Protein AF-A0A1I0HNB6-F1 (afdb_monomer_lite)

Structure (mmCIF, N/CA/C/O backbone):
data_AF-A0A1I0HNB6-F1
#
_entry.id   AF-A0A1I0HNB6-F1
#
loop_
_atom_site.group_PDB
_atom_site.id
_atom_site.type_symbol
_atom_site.label_atom_id
_atom_site.label_alt_id
_atom_site.label_comp_id
_atom_site.label_asym_id
_atom_site.label_entity_id
_atom_site.label_seq_id
_atom_site.pdbx_PDB_ins_code
_atom_site.Cartn_x
_atom_site.Cartn_y
_atom_site.Cartn_z
_atom_site.occupancy
_atom_site.B_iso_or_equiv
_atom_site.auth_seq_id
_atom_site.auth_comp_id
_atom_site.auth_asym_id
_atom_site.auth_atom_id
_atom_site.pdbx_PDB_model_num
ATOM 1 N N . MET A 1 1 ? 9.302 -12.073 -3.931 1.00 91.81 1 MET A N 1
ATOM 2 C CA . MET A 1 1 ? 8.240 -12.560 -3.022 1.00 91.81 1 MET A CA 1
ATOM 3 C C . MET A 1 1 ? 7.266 -13.411 -3.817 1.00 91.81 1 MET A C 1
ATOM 5 O O . MET A 1 1 ? 6.892 -13.014 -4.915 1.00 91.81 1 MET A O 1
ATOM 9 N N . THR A 1 2 ? 6.883 -14.575 -3.303 1.00 96.31 2 THR A N 1
ATOM 10 C CA . THR A 1 2 ? 5.870 -15.445 -3.921 1.00 96.31 2 THR A CA 1
ATOM 11 C C . THR A 1 2 ? 4.455 -15.055 -3.489 1.00 96.31 2 THR A C 1
ATOM 13 O O . THR A 1 2 ? 4.266 -14.273 -2.555 1.00 96.31 2 THR A O 1
ATOM 16 N N . ALA A 1 3 ? 3.440 -15.621 -4.149 1.00 96.50 3 ALA A N 1
ATOM 17 C CA . ALA A 1 3 ? 2.047 -15.418 -3.758 1.00 96.50 3 ALA A CA 1
ATOM 18 C C . ALA A 1 3 ? 1.765 -15.911 -2.329 1.00 96.50 3 ALA A C 1
ATOM 20 O O . ALA A 1 3 ? 1.105 -15.209 -1.570 1.00 96.50 3 ALA A O 1
ATOM 21 N N . ASP A 1 4 ? 2.291 -17.079 -1.950 1.00 97.94 4 ASP A N 1
ATOM 22 C CA . ASP A 1 4 ? 2.086 -17.652 -0.615 1.00 97.94 4 ASP A CA 1
ATOM 23 C C . ASP A 1 4 ? 2.706 -16.770 0.479 1.00 97.94 4 A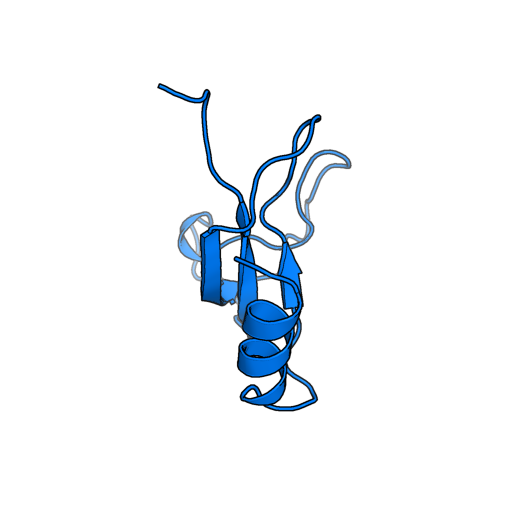SP A C 1
ATOM 25 O O . ASP A 1 4 ? 2.035 -16.402 1.443 1.00 97.94 4 ASP A O 1
ATOM 29 N N . GLU A 1 5 ? 3.945 -16.311 0.266 1.00 97.31 5 GLU A N 1
ATOM 30 C CA . GLU A 1 5 ? 4.621 -15.375 1.171 1.00 97.31 5 GLU A CA 1
ATOM 31 C C . GLU A 1 5 ? 3.855 -14.054 1.313 1.00 97.31 5 GLU A C 1
ATOM 33 O O . GLU A 1 5 ? 3.685 -13.553 2.427 1.00 97.31 5 GLU A O 1
ATOM 38 N N . LEU A 1 6 ? 3.380 -13.483 0.200 1.00 96.62 6 LEU A N 1
ATOM 39 C CA . LEU A 1 6 ? 2.616 -12.237 0.219 1.00 96.62 6 LEU A CA 1
ATOM 40 C C . LEU A 1 6 ? 1.288 -12.418 0.961 1.00 96.62 6 LEU A C 1
ATOM 42 O O . LEU A 1 6 ? 0.955 -11.612 1.827 1.00 96.62 6 LEU A O 1
ATOM 46 N N . ILE A 1 7 ? 0.549 -13.490 0.669 1.00 96.81 7 ILE A N 1
ATOM 47 C CA . ILE A 1 7 ? -0.727 -13.797 1.323 1.00 96.81 7 ILE A CA 1
ATOM 48 C C . ILE A 1 7 ? -0.526 -14.012 2.824 1.00 96.81 7 ILE A C 1
ATOM 50 O O . ILE A 1 7 ? -1.306 -13.485 3.616 1.00 96.81 7 ILE A O 1
ATOM 54 N N . ALA A 1 8 ? 0.507 -14.750 3.232 1.00 97.50 8 ALA A N 1
ATOM 55 C CA . ALA A 1 8 ? 0.813 -14.968 4.642 1.00 97.50 8 ALA A CA 1
ATOM 56 C C . ALA A 1 8 ? 1.076 -13.644 5.375 1.00 97.50 8 ALA A C 1
ATOM 58 O O . ALA A 1 8 ? 0.546 -13.430 6.465 1.00 97.50 8 ALA A O 1
ATOM 59 N N . ARG A 1 9 ? 1.826 -12.722 4.755 1.00 96.81 9 ARG A N 1
ATOM 60 C CA . ARG A 1 9 ? 2.078 -11.391 5.327 1.00 96.81 9 ARG A CA 1
ATOM 61 C C . ARG A 1 9 ? 0.818 -10.528 5.377 1.00 96.81 9 ARG A C 1
ATOM 63 O O . ARG A 1 9 ? 0.585 -9.878 6.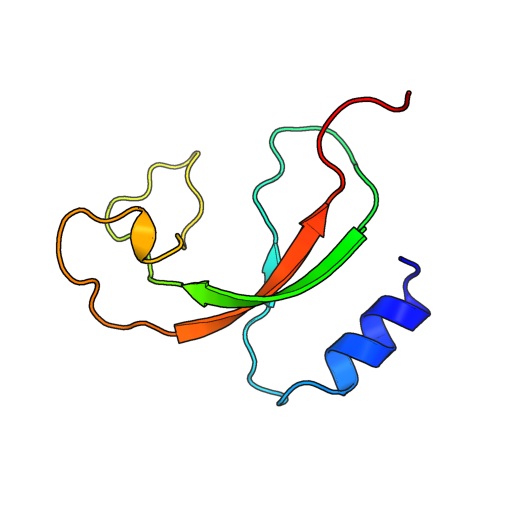388 1.00 96.81 9 ARG A O 1
ATOM 70 N N . LEU A 1 10 ? -0.013 -10.550 4.334 1.00 96.19 10 LEU A N 1
ATOM 71 C CA . LEU A 1 10 ? -1.284 -9.816 4.306 1.00 96.19 10 LEU A CA 1
ATOM 72 C C . LEU A 1 10 ? -2.262 -10.329 5.371 1.00 96.19 10 LEU A C 1
ATOM 74 O O . LEU A 1 10 ? -2.913 -9.532 6.034 1.00 96.19 10 LEU A O 1
ATOM 78 N N . LYS A 1 11 ? -2.322 -11.647 5.592 1.00 97.00 11 LYS A N 1
ATOM 79 C CA . LYS A 1 11 ? -3.164 -12.265 6.633 1.00 97.00 11 LYS A CA 1
ATOM 80 C C . LYS A 1 11 ? -2.759 -11.895 8.060 1.00 97.00 11 LYS A C 1
ATOM 82 O O . LYS A 1 11 ? -3.569 -12.057 8.966 1.00 97.00 11 LYS A O 1
ATOM 87 N N . ALA A 1 12 ? -1.523 -11.449 8.270 1.00 96.25 12 ALA A N 1
ATOM 88 C CA . ALA A 1 12 ? -1.051 -10.994 9.574 1.00 96.25 12 ALA A CA 1
ATOM 89 C C . ALA A 1 12 ? -1.454 -9.539 9.885 1.00 96.25 12 ALA A C 1
ATOM 91 O O . ALA A 1 12 ? -1.293 -9.097 11.022 1.00 96.25 12 ALA A O 1
ATOM 92 N N . LEU A 1 13 ? -1.953 -8.791 8.895 1.00 96.12 13 LEU A N 1
ATOM 93 C CA . LEU A 1 13 ? -2.424 -7.420 9.075 1.00 96.12 13 LEU A CA 1
ATOM 94 C C . LEU A 1 13 ? -3.867 -7.394 9.605 1.00 96.12 13 LEU A C 1
ATOM 96 O O . LEU A 1 13 ? -4.627 -8.340 9.379 1.00 96.12 13 LEU A O 1
ATOM 100 N N . PRO A 1 14 ? -4.279 -6.300 10.272 1.00 96.19 14 PRO A N 1
ATOM 101 C CA . PRO A 1 14 ? -5.690 -6.044 10.525 1.00 96.19 14 PRO A CA 1
ATOM 102 C C . PRO A 1 14 ? -6.520 -6.130 9.227 1.00 96.19 14 PRO A C 1
ATOM 104 O O . PRO A 1 14 ? -6.072 -5.659 8.181 1.00 96.19 14 PRO A O 1
ATOM 107 N N . PRO A 1 15 ? -7.740 -6.695 9.270 1.00 94.88 15 PRO A N 1
ATOM 108 C CA . PRO A 1 15 ? -8.543 -6.950 8.069 1.00 94.88 15 PRO A CA 1
ATOM 109 C C . PRO A 1 15 ? -8.930 -5.677 7.303 1.00 94.88 15 PRO A C 1
ATOM 111 O O . PRO A 1 15 ? -9.092 -5.724 6.087 1.00 94.88 15 PRO A O 1
ATOM 114 N N . ASP A 1 16 ? -9.029 -4.543 7.999 1.00 95.19 16 ASP A N 1
ATOM 115 C CA . ASP A 1 16 ? -9.362 -3.242 7.413 1.00 95.19 16 ASP A CA 1
ATOM 116 C C . ASP A 1 16 ? -8.116 -2.433 7.003 1.00 95.19 16 ASP A C 1
ATOM 118 O O . ASP A 1 16 ? -8.223 -1.267 6.616 1.00 95.19 16 ASP A O 1
ATOM 122 N N . THR A 1 17 ? -6.911 -3.015 7.096 1.00 96.12 17 THR A N 1
ATOM 123 C CA . THR A 1 17 ? -5.687 -2.344 6.649 1.00 96.12 17 THR A CA 1
ATOM 124 C C . THR A 1 17 ? -5.730 -2.138 5.141 1.00 96.12 17 THR A C 1
ATOM 126 O O . THR A 1 17 ? -5.713 -3.084 4.355 1.00 96.12 17 THR A O 1
ATOM 129 N N . GLN A 1 18 ? -5.732 -0.873 4.725 1.00 96.12 18 GLN A N 1
ATOM 130 C CA . GLN A 1 18 ? -5.637 -0.517 3.318 1.00 96.12 18 GLN A CA 1
ATOM 131 C C . GLN A 1 18 ? -4.271 -0.938 2.758 1.00 96.12 18 GLN A C 1
ATOM 133 O O . GLN A 1 18 ? -3.227 -0.680 3.362 1.00 96.12 18 GLN A O 1
ATOM 138 N N . VAL A 1 19 ? -4.289 -1.564 1.581 1.00 95.75 19 VAL A N 1
ATOM 139 C CA . VAL A 1 19 ? -3.086 -1.993 0.861 1.00 95.75 19 VAL A CA 1
ATOM 140 C C . VAL A 1 19 ? -2.898 -1.108 -0.364 1.00 95.75 19 VAL A C 1
ATOM 142 O O . VAL A 1 19 ? -3.805 -0.974 -1.184 1.00 95.75 19 VAL A O 1
ATOM 145 N N . LEU A 1 20 ? -1.720 -0.504 -0.484 1.00 94.00 20 LEU A N 1
ATOM 146 C CA . LEU A 1 20 ? -1.310 0.324 -1.610 1.00 94.00 20 LEU A CA 1
ATOM 147 C C . LEU A 1 20 ? -0.155 -0.331 -2.366 1.00 94.00 20 LEU A C 1
ATOM 149 O O . LEU A 1 20 ? 0.548 -1.203 -1.856 1.00 94.00 20 LEU A O 1
ATOM 153 N N . VAL A 1 21 ? 0.055 0.132 -3.589 1.00 90.94 21 VAL A N 1
ATOM 154 C CA . VAL A 1 21 ? 1.135 -0.310 -4.465 1.00 90.94 21 VAL A CA 1
ATOM 155 C C . VAL A 1 21 ? 1.963 0.916 -4.829 1.00 90.94 21 VAL A C 1
ATOM 157 O O . VAL A 1 21 ? 1.396 1.942 -5.210 1.00 90.94 21 VAL A O 1
ATOM 160 N N . GLU A 1 22 ? 3.286 0.838 -4.681 1.00 86.12 22 GLU A N 1
ATOM 161 C CA . GLU A 1 22 ? 4.172 1.908 -5.147 1.00 86.12 22 GLU A CA 1
ATOM 162 C C . GLU A 1 22 ? 4.060 2.035 -6.673 1.00 86.12 22 GLU A C 1
ATOM 164 O O . GLU A 1 22 ? 4.153 1.035 -7.380 1.00 86.12 22 GLU A O 1
ATOM 169 N N . GLY A 1 23 ? 3.787 3.252 -7.160 1.00 72.12 23 GLY A N 1
ATOM 170 C CA . GLY A 1 23 ? 3.404 3.503 -8.552 1.00 72.12 23 GLY A CA 1
ATOM 171 C C . GLY A 1 23 ? 4.348 2.850 -9.566 1.00 72.12 23 GLY A C 1
ATOM 172 O O . GLY A 1 23 ? 5.554 3.080 -9.529 1.00 72.12 23 GLY A O 1
ATOM 173 N N . TYR A 1 24 ? 3.778 2.052 -10.471 1.00 66.69 24 TYR A N 1
ATOM 174 C CA . TYR A 1 24 ? 4.497 1.402 -11.565 1.00 66.69 24 TYR A CA 1
ATOM 175 C C . TYR A 1 24 ? 4.313 2.204 -12.857 1.00 66.69 24 TYR A C 1
ATOM 177 O O . TYR A 1 24 ? 3.228 2.215 -13.439 1.00 66.69 24 TYR A O 1
ATOM 185 N N . GLU A 1 25 ? 5.374 2.856 -13.329 1.00 62.16 25 GLU A N 1
ATOM 186 C CA . GLU A 1 25 ? 5.406 3.486 -14.652 1.00 62.16 25 GLU A CA 1
ATOM 187 C C . GLU A 1 25 ? 5.926 2.480 -15.690 1.00 62.16 25 GLU A C 1
ATOM 189 O O . GLU A 1 25 ? 7.100 2.474 -16.043 1.00 62.16 25 GLU A O 1
ATOM 194 N N . ASN A 1 26 ? 5.010 1.647 -16.198 1.00 59.53 26 ASN A N 1
ATOM 195 C CA . ASN A 1 26 ? 5.216 0.639 -17.252 1.00 59.53 26 ASN A CA 1
ATOM 196 C C . ASN A 1 26 ? 6.101 -0.573 -16.866 1.00 59.53 26 ASN A C 1
ATOM 198 O O . ASN A 1 26 ? 7.062 -0.468 -16.115 1.00 59.53 26 ASN A O 1
ATOM 202 N N . GLY A 1 27 ? 5.801 -1.747 -17.439 1.00 73.75 27 GLY A N 1
ATOM 203 C CA . GLY A 1 27 ? 6.555 -2.990 -17.201 1.00 73.75 27 GLY A CA 1
ATOM 204 C C . GLY A 1 27 ? 6.120 -3.780 -15.956 1.00 73.75 27 GLY A C 1
ATOM 205 O O . GLY A 1 27 ? 5.096 -3.480 -15.346 1.00 73.75 27 GLY A O 1
ATOM 206 N N . PHE A 1 28 ? 6.879 -4.829 -15.617 1.00 81.69 28 PHE A N 1
ATOM 207 C CA . PHE A 1 28 ? 6.637 -5.693 -14.456 1.00 81.69 28 PHE A CA 1
ATOM 208 C C . PHE A 1 28 ? 7.944 -5.929 -13.696 1.00 81.69 28 PHE A C 1
ATOM 210 O O . PHE A 1 28 ? 8.922 -6.390 -14.284 1.00 81.69 28 PHE A O 1
ATOM 217 N N . ASP A 1 29 ? 7.928 -5.680 -12.389 1.00 84.75 29 ASP A N 1
ATOM 218 C CA . ASP A 1 29 ? 9.021 -6.001 -11.472 1.00 84.75 29 ASP A CA 1
ATOM 219 C C . ASP A 1 29 ? 8.534 -6.944 -10.364 1.00 84.75 29 ASP A C 1
ATOM 221 O O . ASP A 1 29 ? 7.341 -7.042 -10.065 1.00 84.75 29 ASP A O 1
ATOM 225 N N . GLU A 1 30 ? 9.472 -7.662 -9.748 1.00 88.81 30 GLU A N 1
ATOM 226 C CA . GLU A 1 30 ? 9.178 -8.527 -8.608 1.00 88.81 30 GLU A CA 1
ATOM 227 C C . GLU A 1 30 ? 8.752 -7.707 -7.387 1.00 88.81 30 GLU A C 1
ATOM 229 O O . GLU A 1 30 ? 9.336 -6.661 -7.094 1.00 88.81 30 GLU A O 1
ATOM 234 N N . VAL A 1 31 ? 7.798 -8.230 -6.611 1.00 91.38 31 VAL A N 1
ATOM 235 C CA . VAL A 1 31 ? 7.508 -7.706 -5.272 1.00 91.38 31 VAL A CA 1
ATOM 236 C C . VAL A 1 31 ? 8.670 -8.056 -4.349 1.00 91.38 31 VAL A C 1
ATOM 238 O O . VAL A 1 31 ? 8.953 -9.237 -4.108 1.00 91.38 31 VAL A O 1
ATOM 241 N N . ILE A 1 32 ? 9.320 -7.030 -3.813 1.00 91.75 32 ILE A N 1
ATOM 242 C CA . ILE A 1 32 ? 10.464 -7.178 -2.910 1.00 91.75 32 ILE A CA 1
ATOM 243 C C . ILE A 1 32 ? 10.051 -7.032 -1.446 1.00 91.75 32 ILE A C 1
ATOM 245 O O . ILE A 1 32 ? 10.642 -7.672 -0.578 1.00 91.75 32 ILE A O 1
ATOM 249 N N . GLU A 1 33 ? 9.012 -6.243 -1.156 1.00 92.44 33 GLU A N 1
ATOM 250 C CA . GLU A 1 33 ? 8.659 -5.895 0.218 1.00 92.44 33 GLU A CA 1
ATOM 251 C C . GLU A 1 33 ? 7.168 -5.561 0.381 1.00 92.44 33 GLU A C 1
ATOM 253 O O . GLU A 1 33 ? 6.520 -5.047 -0.530 1.00 92.44 33 GLU A O 1
ATOM 258 N N . LEU A 1 34 ? 6.644 -5.852 1.574 1.00 95.38 34 LEU A N 1
ATOM 259 C CA . LEU A 1 34 ? 5.377 -5.343 2.091 1.00 95.38 34 LEU A CA 1
ATOM 260 C C . LEU A 1 34 ? 5.696 -4.655 3.419 1.00 95.38 34 LEU A C 1
ATOM 262 O O . LEU A 1 34 ? 6.132 -5.337 4.350 1.00 95.38 34 LEU A O 1
ATOM 266 N N . LYS A 1 35 ? 5.503 -3.338 3.504 1.00 94.38 35 LYS A N 1
ATOM 267 C CA . LYS A 1 35 ? 5.839 -2.550 4.701 1.00 94.38 35 LYS A CA 1
ATOM 268 C C . LYS A 1 35 ? 4.677 -1.682 5.163 1.00 94.38 35 LYS A C 1
ATOM 270 O O . LYS A 1 35 ? 3.865 -1.256 4.348 1.00 94.38 35 LYS A O 1
ATOM 275 N N . GLY A 1 36 ? 4.632 -1.383 6.459 1.00 94.88 36 GLY A N 1
ATOM 276 C CA . GLY A 1 36 ? 3.772 -0.327 6.989 1.00 94.88 36 GLY A CA 1
ATOM 277 C C . GLY A 1 36 ? 4.311 1.050 6.598 1.00 94.88 36 GLY A C 1
ATOM 278 O O . GLY A 1 36 ? 5.523 1.269 6.639 1.00 94.88 36 GLY A O 1
ATOM 279 N N . GLN A 1 37 ? 3.435 1.970 6.211 1.00 94.88 37 GLN A N 1
ATOM 280 C CA . GLN A 1 37 ? 3.814 3.330 5.848 1.00 94.88 37 GLN A CA 1
ATOM 281 C C . GLN A 1 37 ? 2.705 4.319 6.196 1.00 94.88 37 GLN A C 1
ATOM 283 O O . GLN A 1 37 ? 1.527 4.043 5.976 1.00 94.88 37 GLN A O 1
ATOM 288 N N . ASP A 1 38 ? 3.105 5.486 6.688 1.00 94.88 38 ASP A N 1
ATOM 289 C CA . ASP A 1 38 ? 2.207 6.617 6.860 1.00 94.88 38 ASP A CA 1
ATOM 290 C C . ASP A 1 38 ? 2.014 7.324 5.520 1.00 94.88 38 ASP A C 1
ATOM 292 O O . ASP A 1 38 ? 2.972 7.634 4.804 1.00 94.88 38 ASP A O 1
ATOM 296 N N . VAL A 1 39 ? 0.757 7.566 5.167 1.00 94.25 39 VAL A N 1
ATOM 297 C CA . VAL A 1 39 ? 0.381 8.250 3.933 1.00 94.25 39 VAL A CA 1
ATOM 298 C C . VAL A 1 39 ? -0.715 9.268 4.187 1.00 94.25 39 VAL A C 1
ATOM 300 O O . VAL A 1 39 ? -1.500 9.165 5.130 1.00 94.25 39 VAL A O 1
ATOM 303 N N . VAL A 1 40 ? -0.809 10.235 3.284 1.00 93.81 40 VAL A N 1
ATOM 304 C CA . VAL A 1 40 ? -1.922 11.178 3.209 1.00 93.81 40 VAL A CA 1
ATOM 305 C C . VAL A 1 40 ? -2.502 11.187 1.808 1.00 93.81 40 VAL A C 1
ATOM 307 O O . VAL A 1 40 ? -1.805 10.955 0.817 1.00 93.81 40 VAL A O 1
ATOM 310 N N . ARG A 1 41 ? -3.805 11.457 1.713 1.00 91.31 41 ARG A N 1
ATOM 311 C CA . ARG A 1 41 ? -4.481 11.582 0.421 1.00 91.31 41 ARG A CA 1
ATOM 312 C C . ARG A 1 41 ? -3.998 12.843 -0.291 1.00 91.31 41 ARG A C 1
ATOM 314 O O . ARG A 1 41 ? -4.151 13.950 0.228 1.00 91.31 41 ARG A O 1
ATOM 321 N N . TYR A 1 42 ? -3.482 12.690 -1.504 1.00 88.88 42 TYR A N 1
ATOM 322 C CA . TYR A 1 42 ? -3.011 13.808 -2.304 1.00 88.88 42 TYR A CA 1
ATOM 323 C C . TYR A 1 42 ? -4.187 14.495 -3.010 1.00 88.88 42 TYR A C 1
ATOM 325 O O . TYR A 1 42 ? -4.659 14.062 -4.057 1.00 88.88 42 TYR A O 1
ATOM 333 N N . ARG A 1 43 ? -4.701 15.575 -2.405 1.00 85.19 43 ARG A N 1
ATOM 334 C CA . ARG A 1 43 ? -5.920 16.270 -2.872 1.00 85.19 43 ARG A CA 1
ATOM 335 C C . ARG A 1 43 ? -5.797 16.898 -4.264 1.00 85.19 43 ARG A C 1
ATOM 337 O O . ARG A 1 43 ? -6.817 17.116 -4.907 1.00 85.19 43 ARG A O 1
ATOM 344 N N . HIS A 1 44 ? -4.575 17.179 -4.710 1.00 85.62 44 HIS A N 1
ATOM 345 C CA . HIS A 1 44 ? -4.280 17.806 -6.002 1.00 85.62 44 HIS A CA 1
ATOM 346 C C . HIS A 1 44 ? -3.578 16.849 -6.978 1.00 85.62 44 HIS A C 1
ATOM 348 O O . HIS A 1 44 ? -2.900 17.311 -7.895 1.00 85.62 44 HIS A O 1
ATOM 354 N N . ALA A 1 45 ? -3.736 15.535 -6.771 1.00 84.31 45 ALA A N 1
ATOM 355 C CA . ALA A 1 45 ? -3.180 14.511 -7.646 1.00 84.31 45 ALA A CA 1
ATOM 356 C C . ALA A 1 45 ? -3.606 14.729 -9.103 1.00 84.31 45 ALA A C 1
ATOM 358 O O . ALA A 1 45 ? -4.796 14.842 -9.409 1.00 84.31 45 ALA A O 1
ATOM 359 N N . GLN A 1 46 ? -2.623 14.781 -9.994 1.00 86.62 46 GLN A N 1
ATOM 360 C CA . GLN A 1 46 ? -2.826 14.702 -11.431 1.00 86.62 46 GLN A CA 1
ATOM 361 C C . GLN A 1 46 ? -3.119 13.251 -11.846 1.00 86.62 46 GLN A C 1
ATOM 363 O O . GLN A 1 46 ? -2.892 12.327 -11.066 1.00 86.62 46 GLN A O 1
ATOM 368 N N . PRO A 1 47 ? -3.595 13.003 -13.079 1.00 81.38 47 PRO A N 1
ATOM 369 C CA . PRO A 1 47 ? -3.906 11.647 -13.541 1.00 81.38 47 PRO A CA 1
ATOM 370 C C . PRO A 1 47 ? -2.718 10.674 -13.531 1.00 81.38 47 PRO A C 1
ATOM 372 O O . PRO A 1 47 ? -2.923 9.465 -13.494 1.00 81.38 47 PRO A O 1
ATOM 375 N N . TRP A 1 48 ? -1.493 11.198 -13.591 1.00 79.94 48 TRP A N 1
ATOM 376 C CA . TRP A 1 48 ? -0.250 10.427 -13.506 1.00 79.94 48 TRP A CA 1
ATOM 377 C C . TRP A 1 48 ? 0.298 10.318 -12.076 1.00 79.94 48 TRP A C 1
ATOM 379 O O . TRP A 1 48 ? 1.269 9.604 -11.852 1.00 79.94 48 TRP A O 1
ATOM 389 N N . ASP A 1 49 ? -0.313 10.998 -11.101 1.00 82.69 49 ASP A N 1
ATOM 390 C CA . ASP A 1 49 ? 0.082 10.897 -9.700 1.00 82.69 49 ASP A CA 1
ATOM 391 C C . ASP A 1 49 ? -0.645 9.747 -8.996 1.00 82.69 49 ASP A C 1
ATOM 393 O O . ASP A 1 49 ? -1.804 9.422 -9.266 1.00 82.69 49 ASP A O 1
ATOM 397 N N . GLY A 1 50 ? 0.012 9.182 -7.984 1.00 86.50 50 GLY A N 1
ATOM 398 C CA . GLY A 1 50 ? -0.667 8.352 -6.996 1.00 86.50 50 GLY A CA 1
ATOM 399 C C . GLY A 1 50 ? -1.658 9.170 -6.156 1.00 86.50 50 GLY A C 1
ATOM 400 O O . GLY A 1 50 ? -1.393 10.313 -5.782 1.00 86.50 50 GLY A O 1
ATOM 401 N N . GLN A 1 51 ? -2.784 8.554 -5.779 1.00 88.88 51 GLN A N 1
ATOM 402 C CA . GLN A 1 51 ? -3.794 9.175 -4.903 1.00 88.88 51 GLN A CA 1
ATOM 403 C C . GLN A 1 51 ? -3.287 9.447 -3.476 1.00 88.88 51 GLN A C 1
ATOM 405 O O . GLN A 1 51 ? -3.921 10.193 -2.727 1.00 88.88 51 GLN A O 1
ATOM 410 N N . TYR A 1 52 ? -2.169 8.831 -3.093 1.00 92.06 52 TYR A N 1
ATOM 411 C CA . TYR A 1 52 ? -1.564 8.922 -1.772 1.00 92.06 52 TYR A CA 1
ATOM 412 C C . TYR A 1 52 ? -0.080 9.247 -1.895 1.00 92.06 52 TYR A C 1
ATOM 414 O O . TYR A 1 52 ? 0.587 8.771 -2.814 1.00 92.06 52 TYR A O 1
ATOM 422 N N . GLN A 1 53 ? 0.433 10.031 -0.950 1.00 91.12 53 GLN A N 1
ATOM 423 C CA . GLN A 1 53 ? 1.856 10.333 -0.841 1.00 91.12 53 GLN A CA 1
ATOM 424 C C . GLN A 1 53 ? 2.329 10.234 0.615 1.00 91.12 53 GLN A C 1
ATOM 426 O O . GLN A 1 53 ? 1.515 10.400 1.530 1.00 91.12 53 GLN A O 1
ATOM 431 N N . PRO A 1 54 ? 3.631 9.987 0.840 1.00 91.88 54 PRO A N 1
ATOM 432 C CA . PRO A 1 54 ? 4.230 10.099 2.164 1.00 91.88 54 PRO A CA 1
ATOM 433 C C . PRO A 1 54 ? 4.084 11.537 2.697 1.00 91.88 54 PRO A C 1
ATOM 435 O O . PRO A 1 54 ? 4.223 12.482 1.909 1.00 91.88 54 PRO A O 1
ATOM 438 N N . PRO A 1 55 ? 3.810 11.738 3.998 1.00 91.12 55 PRO A N 1
ATOM 439 C CA . PRO A 1 55 ? 3.608 13.069 4.569 1.00 91.12 55 PRO A CA 1
ATOM 440 C C . PRO A 1 55 ? 4.845 13.971 4.427 1.00 91.12 55 PRO A C 1
ATOM 442 O O . PRO A 1 55 ? 4.701 15.187 4.354 1.00 91.12 55 PRO A O 1
ATOM 445 N N . GLU A 1 56 ? 6.047 13.403 4.293 1.00 89.25 56 GLU A N 1
ATOM 446 C CA . GLU A 1 56 ? 7.307 14.145 4.143 1.00 89.25 56 GLU A CA 1
ATOM 447 C C . GLU A 1 56 ? 7.420 14.878 2.799 1.00 89.25 56 GLU A C 1
ATOM 449 O O . GLU A 1 56 ? 8.285 15.737 2.632 1.00 89.25 56 GLU A O 1
ATOM 454 N N . ARG A 1 57 ? 6.564 14.552 1.820 1.00 85.69 57 ARG A N 1
ATOM 455 C CA . ARG A 1 57 ? 6.511 15.265 0.534 1.00 85.69 57 ARG A CA 1
ATOM 456 C C . ARG A 1 57 ? 5.756 16.593 0.604 1.00 85.69 57 ARG A C 1
ATOM 458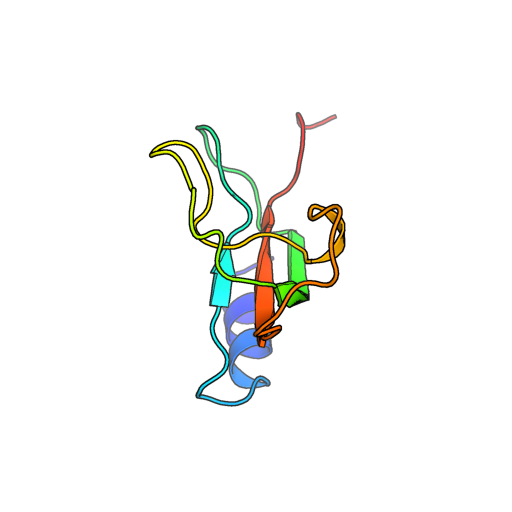 O O . ARG A 1 57 ? 5.775 17.345 -0.368 1.00 85.69 57 ARG A O 1
ATOM 465 N N . PHE A 1 58 ? 5.103 16.890 1.725 1.00 82.31 58 PHE A N 1
ATOM 466 C CA . PHE A 1 58 ? 4.360 18.128 1.930 1.00 82.31 58 PHE A CA 1
ATOM 467 C C . PHE A 1 58 ? 5.201 19.118 2.746 1.00 82.31 58 PHE A C 1
ATOM 469 O O . PHE A 1 58 ? 5.823 18.750 3.737 1.00 82.31 58 PHE A O 1
ATOM 476 N N . GLY A 1 59 ? 5.229 20.388 2.324 1.00 74.88 59 GLY A N 1
ATOM 477 C CA . GLY A 1 59 ? 5.966 21.453 3.024 1.00 74.88 59 GLY A CA 1
ATOM 478 C C . GLY A 1 59 ? 5.274 21.971 4.292 1.00 74.88 59 GLY A C 1
ATOM 479 O O . GLY A 1 59 ? 5.894 22.666 5.091 1.00 74.88 59 GLY A O 1
ATOM 480 N N . GLU A 1 60 ? 4.002 21.625 4.484 1.00 80.00 60 GLU A N 1
ATOM 481 C CA . GLU A 1 60 ? 3.203 21.949 5.668 1.00 80.00 60 GLU A CA 1
ATOM 482 C C . GLU A 1 60 ? 2.826 20.660 6.417 1.00 80.00 60 GLU A C 1
ATOM 484 O O . GLU A 1 60 ? 2.758 19.598 5.789 1.00 80.00 60 GLU A O 1
ATOM 489 N N . PRO A 1 61 ? 2.541 20.723 7.734 1.00 78.69 61 PRO A N 1
ATOM 490 C CA . PRO A 1 61 ? 2.098 19.560 8.498 1.00 78.69 61 PRO A CA 1
ATOM 491 C C . PRO A 1 61 ? 0.876 18.898 7.851 1.00 78.69 61 PRO A C 1
ATOM 493 O O . PRO A 1 61 ? -0.209 19.480 7.781 1.00 78.69 61 PRO A O 1
ATOM 496 N N . ALA A 1 62 ? 1.051 17.669 7.368 1.00 80.19 62 ALA A N 1
ATOM 497 C CA . ALA A 1 62 ? -0.009 16.957 6.678 1.00 80.19 62 ALA A CA 1
ATOM 498 C C . ALA A 1 62 ? -1.123 16.552 7.662 1.00 80.19 62 ALA A C 1
ATOM 500 O O . ALA A 1 62 ? -0.864 16.064 8.762 1.00 80.19 62 ALA A O 1
ATOM 501 N N . THR A 1 63 ? -2.384 16.746 7.269 1.00 83.81 63 THR A N 1
ATOM 502 C CA . THR A 1 63 ? -3.556 16.349 8.067 1.00 83.81 63 THR A CA 1
ATOM 503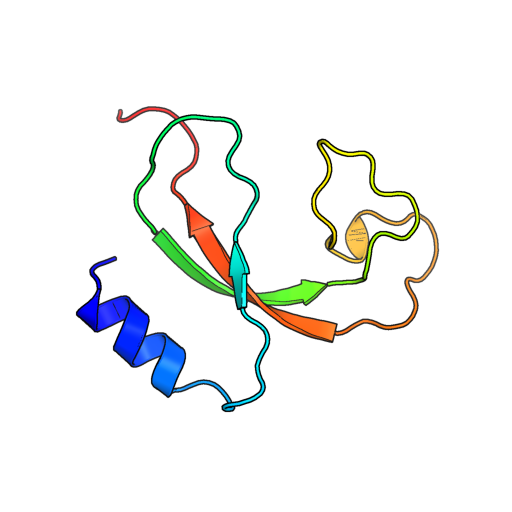 C C . THR A 1 63 ? -4.168 15.063 7.519 1.00 83.81 63 THR A C 1
ATOM 505 O O . THR A 1 63 ? -4.150 14.825 6.311 1.00 83.81 63 THR A O 1
ATOM 508 N N . GLY A 1 64 ? -4.735 14.231 8.399 1.00 87.94 64 GLY A N 1
ATOM 509 C CA . GL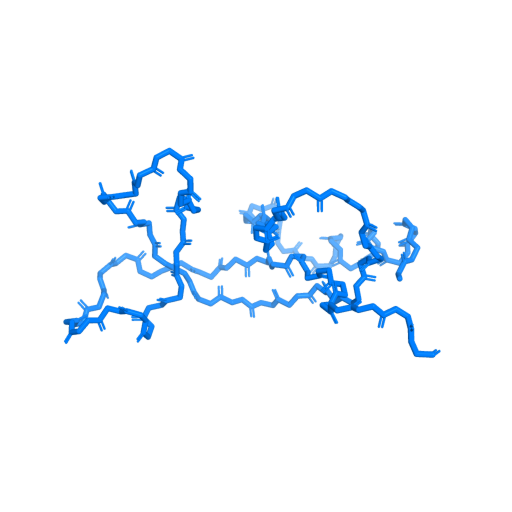Y A 1 64 ? -5.357 12.962 7.998 1.00 87.94 64 GLY A CA 1
ATOM 510 C C . GLY A 1 64 ? -4.345 11.885 7.603 1.00 87.94 64 GLY A C 1
ATOM 511 O O . GLY A 1 64 ? -4.553 11.192 6.609 1.00 87.94 64 GLY A O 1
ATOM 512 N N . ILE A 1 65 ? -3.249 11.779 8.361 1.00 92.31 65 ILE A N 1
ATOM 513 C CA . ILE A 1 65 ? -2.271 10.694 8.232 1.00 92.31 65 ILE A CA 1
ATOM 514 C C . ILE A 1 65 ? -2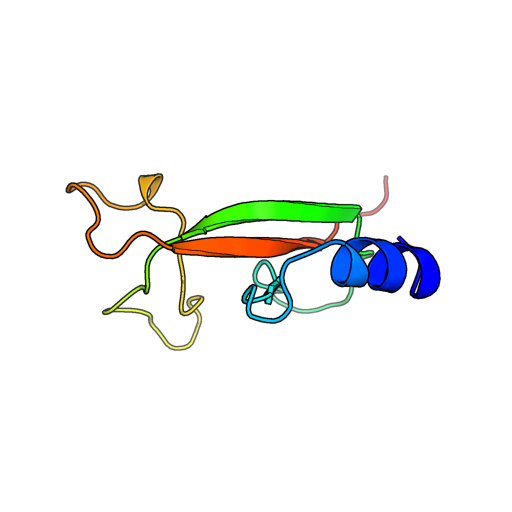.967 9.364 8.517 1.00 92.31 65 ILE A C 1
ATOM 516 O O . ILE A 1 65 ? -3.681 9.226 9.511 1.00 92.31 65 ILE A O 1
ATOM 520 N N . MET A 1 66 ? -2.758 8.399 7.630 1.00 93.50 66 MET A N 1
ATOM 521 C CA . MET A 1 66 ? -3.258 7.039 7.762 1.00 93.50 66 MET A CA 1
ATOM 522 C C . MET A 1 66 ? -2.101 6.064 7.624 1.00 93.50 66 MET A C 1
ATOM 524 O O . MET A 1 66 ? -1.256 6.222 6.742 1.00 93.50 66 MET A O 1
ATOM 528 N N . GLN A 1 67 ? -2.105 5.032 8.459 1.00 94.88 67 GLN A N 1
ATOM 529 C CA . GLN A 1 67 ? -1.166 3.931 8.337 1.00 94.88 67 GLN A CA 1
ATOM 530 C C . GLN A 1 67 ? -1.722 2.896 7.356 1.00 94.88 67 GLN A C 1
ATOM 532 O O . GLN A 1 67 ? -2.855 2.434 7.498 1.00 94.88 67 GLN A O 1
ATOM 537 N N . VAL A 1 68 ? -0.922 2.530 6.360 1.00 96.00 68 VAL A N 1
ATOM 538 C CA . VAL A 1 68 ? -1.286 1.566 5.314 1.00 96.00 68 VAL A CA 1
ATOM 539 C C . VAL A 1 68 ? -0.178 0.540 5.121 1.00 96.00 68 VAL A C 1
ATOM 541 O O . VAL A 1 68 ? 0.953 0.742 5.562 1.00 96.00 68 VAL A O 1
ATOM 544 N N . ALA A 1 69 ? -0.485 -0.554 4.432 1.00 97.00 69 ALA A N 1
ATOM 545 C CA . ALA A 1 69 ? 0.526 -1.485 3.953 1.00 97.00 69 ALA A CA 1
ATOM 546 C C . ALA A 1 69 ? 0.874 -1.167 2.493 1.00 97.00 69 ALA A C 1
ATOM 548 O O . ALA A 1 69 ? -0.018 -1.022 1.664 1.00 97.00 69 ALA A O 1
ATOM 549 N N . VAL A 1 70 ? 2.158 -1.061 2.160 1.00 95.19 70 VAL A N 1
ATOM 550 C CA . VAL A 1 70 ? 2.631 -0.731 0.809 1.00 95.19 70 VAL A CA 1
ATOM 551 C C . VAL A 1 70 ? 3.408 -1.905 0.233 1.00 95.19 70 VAL A C 1
ATOM 553 O O . VAL A 1 70 ? 4.396 -2.349 0.821 1.00 95.19 70 VAL A O 1
ATOM 556 N N . ILE A 1 71 ? 2.962 -2.383 -0.927 1.00 94.31 71 ILE A N 1
ATOM 557 C CA . ILE A 1 71 ? 3.676 -3.345 -1.766 1.00 94.31 71 ILE A CA 1
ATOM 558 C C . ILE A 1 71 ? 4.721 -2.579 -2.580 1.00 94.31 71 ILE A C 1
ATOM 560 O O . ILE A 1 71 ? 4.375 -1.696 -3.371 1.00 94.31 71 ILE A O 1
ATOM 564 N N . LEU A 1 72 ? 5.990 -2.936 -2.397 1.00 90.75 72 LEU A N 1
ATOM 565 C CA . LEU A 1 72 ? 7.118 -2.362 -3.123 1.00 90.75 72 LEU A CA 1
ATOM 566 C C . LEU A 1 72 ? 7.620 -3.334 -4.187 1.00 90.75 72 LEU A C 1
ATOM 568 O O . LEU A 1 72 ? 7.894 -4.505 -3.900 1.00 90.75 72 LEU A O 1
ATOM 572 N N . GLY A 1 73 ? 7.763 -2.819 -5.404 1.00 88.88 73 GLY A N 1
ATOM 573 C CA . GLY A 1 73 ? 8.443 -3.496 -6.499 1.00 88.88 73 GLY A CA 1
ATOM 574 C C . GLY A 1 73 ? 9.947 -3.254 -6.475 1.00 88.88 73 GLY A C 1
ATOM 575 O O . GLY A 1 73 ? 10.439 -2.309 -5.851 1.00 88.88 73 GLY A O 1
ATOM 576 N N . ARG A 1 74 ? 10.698 -4.095 -7.184 1.00 84.31 74 ARG A N 1
ATOM 577 C CA . ARG A 1 74 ? 12.105 -3.812 -7.473 1.00 84.31 74 ARG A CA 1
ATOM 578 C C . ARG A 1 74 ? 12.213 -2.529 -8.299 1.00 84.31 74 ARG A C 1
ATOM 580 O O . ARG A 1 74 ? 11.452 -2.321 -9.232 1.00 84.31 74 ARG A O 1
ATOM 587 N N . ARG A 1 75 ? 13.203 -1.691 -7.985 1.00 78.81 75 ARG A N 1
ATOM 588 C CA . ARG A 1 75 ? 13.555 -0.516 -8.791 1.00 78.81 75 ARG A CA 1
ATOM 589 C C . ARG A 1 75 ? 14.825 -0.777 -9.596 1.00 78.81 75 ARG A C 1
ATOM 591 O O . ARG A 1 75 ? 15.840 -1.176 -9.028 1.00 78.81 75 ARG A O 1
ATOM 598 N N . GLY A 1 76 ? 14.783 -0.464 -10.890 1.00 71.81 76 GLY A N 1
ATOM 599 C CA . GLY A 1 76 ? 15.940 -0.506 -11.789 1.00 71.81 76 GLY A CA 1
ATOM 600 C C . GLY A 1 76 ? 16.195 -1.868 -12.458 1.00 71.81 76 GLY A C 1
ATOM 601 O O . GLY A 1 76 ? 15.562 -2.867 -12.110 1.00 71.81 76 GLY A O 1
ATOM 602 N N . PRO A 1 77 ? 17.111 -1.908 -13.448 1.00 69.69 77 PRO A N 1
ATOM 603 C CA . PRO A 1 77 ? 17.386 -3.104 -14.242 1.00 69.69 77 PRO A CA 1
ATOM 604 C C . PRO A 1 77 ? 18.071 -4.210 -13.426 1.00 69.69 77 PRO A C 1
ATOM 606 O O . PRO A 1 77 ? 18.809 -3.932 -12.478 1.00 69.69 77 PRO A O 1
ATOM 609 N N . LEU A 1 78 ? 17.862 -5.466 -13.844 1.00 68.50 78 LEU A N 1
ATOM 610 C CA . LEU A 1 78 ? 18.669 -6.611 -13.407 1.00 68.50 78 LEU A CA 1
ATOM 611 C C . LEU A 1 78 ? 20.149 -6.310 -13.687 1.00 68.50 78 LEU A C 1
ATOM 613 O O . LEU A 1 78 ? 20.500 -5.994 -14.824 1.00 68.50 78 LEU A O 1
ATOM 617 N N . ARG A 1 79 ? 20.987 -6.365 -12.648 1.00 59.38 79 ARG A N 1
ATOM 618 C CA . ARG A 1 79 ? 22.447 -6.356 -12.799 1.00 59.38 79 ARG A CA 1
ATOM 619 C C . ARG A 1 79 ? 22.956 -7.751 -13.115 1.00 59.38 79 ARG A C 1
ATOM 621 O O . ARG A 1 79 ? 22.384 -8.707 -12.546 1.00 59.38 79 ARG A O 1
#

Organism: NCBI:txid430453

Sequence (79 aa):
MTADELIARLKALPPDTQVLVEGYENGFDEVIELKGQDVVRYRHAQPWDGQYQPPERFGEPATGIMQVAVILGRRGPLR

pLDDT: mean 87.99, std 9.45, range [59.38, 97.94]

Secondary structure (DSSP, 8-state):
--HHHHHHHHHTS-TT--EEE----SS---EEEEEEEEEEE-TT--TTS-SEE-GGG-SS--SS-EEEEEEEE--S---

Radius of gyration: 14.06 Å; chains: 1; bounding box: 32×40×28 Å

Foldseek 3Di:
DDPVVVVVVVVVDDPPAAEEEDDDPDDDFDFDDKDKAKWDQDPPDDPSGDRIDHQVVDPDRGPDIDIHIYTYGDDDDDD